Protein AF-A0A2W7WBZ9-F1 (afdb_monomer)

Organism: Escherichia coli (NCBI:txid562)

Secondary structure (DSSP, 8-state):
-HHHHHHHHHHHHHHHHHHHTHHHHHHHHHHHHHHHGGGS---HHHHHHHHHHHHH-GGGTT-TTTHHHHHHHHHHHHHH-HHHHHHHHHHHHHHTTT-HHHHHHHHHHHHHHHHHH--

Foldseek 3Di:
DVVVVVVVVVVVVLVVVCVVLVLLLLLQLLLLVLLQCPVLDHDPVLVVVLLVLLCPQPSCVSVNVPSVVSNVVLNVQSVVPVVRSNVVNVVSNVVCVVPPVSNVSSVVSNVVSNVVPVD

pLDDT: mean 84.5, std 12.48, range [45.09, 95.31]

Nearest PDB structures (foldseek):
  1ujw-assembly1_B  TM=2.379E-01  e=4.916E+00  Escherichia coli

Solvent-accessible surface area (backbone atoms only — not comparable to full-atom values): 6527 Å² total; per-residue (Å²): 117,69,70,61,53,56,52,50,53,52,49,51,55,51,52,52,55,48,61,72,45,43,52,51,48,46,15,33,53,28,36,33,54,55,54,58,36,68,88,75,53,75,53,75,69,54,53,53,51,50,52,54,51,53,67,69,32,75,93,34,61,87,40,64,87,47,50,64,60,55,50,54,52,50,50,53,35,34,75,73,37,52,76,58,21,49,54,52,29,52,48,38,42,51,71,29,70,87,38,69,68,55,43,47,56,27,48,54,45,28,50,53,45,54,55,71,66,74,109

InterPro domains:
  IPR007791 Co-chaperone DjlA, N-terminal [PF05099] (26-119)
  IPR029024 TerB-like [G3DSA:1.10.3680.10] (1-119)
  IPR029024 TerB-like [SSF158682] (15-119)

Mean predicted aligned error: 6.86 Å

Structure (mmCIF, N/CA/C/O backbone):
data_AF-A0A2W7WBZ9-F1
#
_entry.id   AF-A0A2W7WBZ9-F1
#
loop_
_atom_site.group_PDB
_atom_site.id
_atom_site.type_symbol
_atom_site.label_atom_id
_atom_site.label_alt_id
_atom_site.label_comp_id
_atom_site.label_asym_id
_atom_site.label_entity_id
_atom_site.label_seq_id
_atom_site.pdbx_PDB_ins_code
_atom_site.Cartn_x
_atom_site.Cartn_y
_atom_site.Cartn_z
_atom_site.occupancy
_atom_site.B_iso_or_equiv
_atom_site.auth_seq_id
_atom_site.auth_comp_id
_atom_site.auth_asym_id
_atom_site.auth_atom_id
_atom_site.pdbx_PDB_model_num
ATOM 1 N N . MET A 1 1 ? -25.714 30.214 15.984 1.00 56.31 1 MET A N 1
ATOM 2 C CA . MET A 1 1 ? -24.337 29.785 16.347 1.00 56.31 1 MET A CA 1
ATOM 3 C C . MET A 1 1 ? -24.167 28.280 16.609 1.00 56.31 1 MET A C 1
ATOM 5 O O . MET A 1 1 ? -23.077 27.778 16.365 1.00 56.31 1 MET A O 1
ATOM 9 N N . PHE A 1 2 ? -25.199 27.524 17.013 1.00 58.56 2 PHE A N 1
ATOM 10 C CA . PHE A 1 2 ? -25.095 26.073 17.294 1.00 58.56 2 PHE A CA 1
ATOM 11 C C . PHE A 1 2 ? -24.699 25.180 16.092 1.00 58.56 2 PHE A C 1
ATOM 13 O O . PHE A 1 2 ? -24.030 24.164 16.267 1.00 58.56 2 PHE A O 1
ATOM 20 N N . GLY A 1 3 ? -25.048 25.562 14.856 1.00 55.84 3 GLY A N 1
ATOM 21 C CA . GLY A 1 3 ? -24.712 24.783 13.651 1.00 55.84 3 GLY A CA 1
ATOM 22 C C . GLY A 1 3 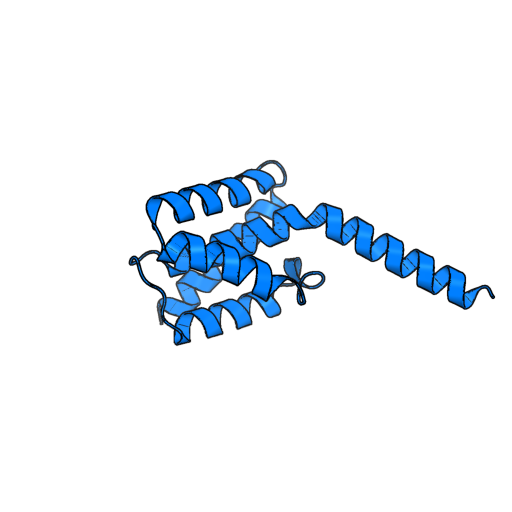? -23.228 24.812 13.256 1.00 55.84 3 GLY A C 1
ATOM 23 O O . GLY A 1 3 ? -22.717 23.836 12.709 1.00 55.84 3 GLY A O 1
ATOM 24 N N . ILE A 1 4 ? -22.513 25.898 13.575 1.00 61.81 4 ILE A N 1
ATOM 25 C CA . ILE A 1 4 ? -21.072 26.033 13.299 1.00 61.81 4 ILE A CA 1
ATOM 26 C C . ILE A 1 4 ? -20.267 25.204 14.304 1.00 61.81 4 ILE A C 1
ATOM 28 O O . ILE A 1 4 ? -19.332 24.510 13.910 1.00 61.81 4 ILE A O 1
ATOM 32 N N . PHE A 1 5 ? -20.681 25.194 15.575 1.00 55.75 5 PHE A N 1
ATOM 33 C CA . PHE A 1 5 ? -20.090 24.337 16.605 1.00 55.75 5 PHE A CA 1
ATOM 34 C C . PHE A 1 5 ? -20.269 22.848 16.287 1.00 55.75 5 PHE A C 1
ATOM 36 O O . PHE A 1 5 ? -19.298 22.103 16.350 1.00 55.75 5 PHE A O 1
ATOM 43 N N . LYS A 1 6 ? -21.459 22.426 15.831 1.00 58.94 6 LYS A N 1
ATOM 44 C CA . LYS A 1 6 ? -21.720 21.031 15.421 1.00 58.94 6 LYS A CA 1
ATOM 45 C C . LYS A 1 6 ? -20.924 20.608 14.175 1.00 58.94 6 LYS A C 1
ATOM 47 O O . LYS A 1 6 ? -20.531 19.451 14.062 1.00 58.94 6 LYS A O 1
ATOM 52 N N . LYS A 1 7 ? -20.659 21.533 13.240 1.00 59.66 7 LYS A N 1
ATOM 53 C CA . LYS A 1 7 ? -19.761 21.285 12.093 1.00 59.66 7 LYS A CA 1
ATOM 54 C C . LYS A 1 7 ? -18.294 21.194 12.521 1.00 59.66 7 LYS A C 1
ATOM 56 O O . LYS A 1 7 ? -17.592 20.319 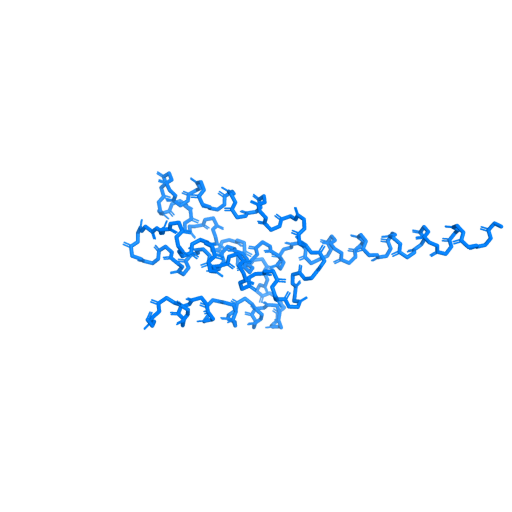12.024 1.00 59.66 7 LYS A O 1
ATOM 61 N N . LYS A 1 8 ? -17.836 22.057 13.435 1.00 60.78 8 LYS A N 1
ATOM 62 C CA . LYS A 1 8 ? -16.457 22.020 13.951 1.00 60.78 8 LYS A CA 1
ATOM 63 C C . LYS A 1 8 ? -16.177 20.750 14.761 1.00 60.78 8 LYS A C 1
ATOM 65 O O . LYS A 1 8 ? -15.153 20.124 14.526 1.00 60.78 8 LYS A O 1
ATOM 70 N N . THR A 1 9 ? -17.096 20.308 15.622 1.00 62.62 9 THR A N 1
ATOM 71 C CA . THR A 1 9 ? -16.923 19.060 16.391 1.00 62.62 9 THR A CA 1
ATOM 72 C C . THR A 1 9 ? -16.939 17.813 15.511 1.00 62.62 9 THR A C 1
ATOM 74 O O . THR A 1 9 ? -16.161 16.894 15.740 1.00 62.62 9 THR A O 1
ATOM 77 N N . ARG A 1 10 ? -17.767 17.785 14.459 1.00 61.78 10 ARG A N 1
ATOM 78 C CA . ARG A 1 10 ? -17.803 16.661 13.510 1.00 61.78 10 ARG A CA 1
ATOM 79 C C . ARG A 1 10 ? -16.534 16.578 12.647 1.00 61.78 10 ARG A C 1
ATOM 81 O O . ARG A 1 10 ? -16.099 15.476 12.341 1.00 61.78 10 ARG A O 1
ATOM 88 N N . ARG A 1 11 ? -15.928 17.720 12.294 1.00 61.50 11 ARG A N 1
ATOM 89 C CA . ARG A 1 11 ? -14.617 17.771 11.618 1.00 61.50 11 ARG A CA 1
ATOM 90 C C . ARG A 1 11 ? -13.485 17.310 12.536 1.00 61.50 11 ARG A C 1
ATOM 92 O O . ARG A 1 11 ? -12.721 16.450 12.130 1.00 61.50 11 ARG A O 1
ATOM 99 N N . ALA A 1 12 ? -13.456 17.785 13.781 1.00 61.66 12 ALA A N 1
ATOM 100 C CA . ALA A 1 12 ? -12.459 17.354 14.761 1.00 61.66 12 ALA A CA 1
ATOM 101 C C . ALA A 1 12 ? -12.530 15.840 15.040 1.00 61.66 12 ALA A C 1
ATOM 103 O O . ALA A 1 12 ? -11.509 15.169 15.049 1.00 61.66 12 ALA A O 1
ATOM 104 N N . ALA A 1 13 ? -13.731 15.269 15.190 1.00 60.75 13 ALA A N 1
ATOM 105 C CA . ALA A 1 13 ? -13.895 13.826 15.387 1.00 60.75 13 ALA A CA 1
ATOM 106 C C . ALA A 1 13 ? -13.460 12.993 14.165 1.00 60.75 13 ALA A C 1
ATOM 108 O O . ALA A 1 13 ? -12.956 11.884 14.324 1.00 60.75 13 ALA A O 1
ATOM 109 N N . ALA A 1 14 ? -13.657 13.516 12.951 1.00 62.31 14 ALA A N 1
ATOM 110 C CA . ALA A 1 14 ? -13.183 12.872 11.730 1.00 62.31 14 ALA A CA 1
ATOM 111 C C . ALA A 1 14 ? -11.653 12.922 11.629 1.00 62.31 14 ALA A C 1
ATOM 113 O O . ALA A 1 14 ? -11.050 11.914 11.290 1.00 62.31 14 ALA A O 1
ATOM 114 N N . GLU A 1 15 ? -11.027 14.049 11.976 1.00 60.41 15 GLU A N 1
ATOM 115 C CA . GLU A 1 15 ? -9.565 14.186 12.003 1.00 60.41 15 GLU A CA 1
ATOM 116 C C . GLU A 1 15 ? -8.912 13.305 13.077 1.00 60.41 15 GLU A C 1
ATOM 118 O O . GLU A 1 15 ? -7.876 12.710 12.807 1.00 60.41 15 GLU A O 1
ATOM 123 N N . ILE A 1 16 ? -9.541 13.133 14.246 1.00 61.56 16 ILE A N 1
ATOM 124 C CA . ILE A 1 16 ? -9.049 12.231 15.304 1.00 61.56 16 ILE A CA 1
ATOM 125 C C . ILE A 1 16 ? -9.069 10.770 14.833 1.00 61.56 16 ILE A C 1
ATOM 127 O O . ILE A 1 16 ? -8.048 10.096 14.903 1.00 61.56 16 ILE A O 1
ATOM 131 N N . LYS A 1 17 ? -10.186 10.296 14.266 1.00 61.31 17 LYS A N 1
ATOM 132 C CA . LYS A 1 17 ? -10.264 8.930 13.709 1.00 61.31 17 LYS A CA 1
ATOM 133 C C . LYS A 1 17 ? -9.302 8.706 12.543 1.00 61.31 17 LYS A C 1
ATOM 135 O O . LYS A 1 17 ? -8.833 7.596 12.320 1.00 61.31 17 LYS A O 1
ATOM 140 N N . LYS A 1 18 ? -9.035 9.761 11.775 1.00 63.22 18 LYS A N 1
ATOM 141 C CA . LYS A 1 18 ? -8.084 9.739 10.667 1.00 63.22 18 LYS A CA 1
ATOM 142 C C . LYS A 1 18 ? -6.638 9.692 11.161 1.00 63.22 18 LYS A C 1
ATOM 144 O O . LYS A 1 18 ? -5.802 9.063 10.536 1.00 63.22 18 LYS A O 1
ATOM 149 N N . PHE A 1 19 ? -6.348 10.316 12.296 1.00 63.56 19 PHE A N 1
ATOM 150 C CA . PHE A 1 19 ? -5.052 10.177 12.946 1.00 63.56 19 PHE A CA 1
ATOM 151 C C . PHE A 1 19 ? -4.851 8.753 13.486 1.00 63.56 19 PHE A C 1
ATOM 153 O O . PHE A 1 19 ? -3.793 8.180 13.270 1.00 63.56 19 PHE A O 1
ATOM 160 N N . GLU A 1 20 ? -5.886 8.158 14.093 1.00 66.44 20 GLU A N 1
ATOM 161 C CA . GLU A 1 20 ? -5.842 6.779 14.613 1.00 66.44 20 GLU A CA 1
ATOM 162 C C . GLU A 1 20 ? -5.635 5.724 13.519 1.00 66.44 20 GLU A C 1
ATOM 164 O O . GLU A 1 20 ? -4.954 4.737 13.754 1.00 66.44 20 GLU A O 1
ATOM 169 N N . LYS A 1 21 ? -6.195 5.923 12.318 1.00 82.06 21 LYS A N 1
ATOM 170 C CA . LYS A 1 21 ? -6.112 4.945 11.216 1.00 82.06 21 LYS A CA 1
ATOM 171 C C . LYS A 1 21 ? -5.040 5.253 10.174 1.00 82.06 21 LYS A C 1
ATOM 173 O O . LYS A 1 21 ? -5.069 4.701 9.075 1.00 82.06 21 LYS A O 1
ATOM 178 N N . ARG A 1 22 ? -4.126 6.177 10.469 1.00 86.38 22 ARG A N 1
ATOM 179 C CA . ARG A 1 22 ? -3.072 6.542 9.518 1.00 86.38 22 ARG A CA 1
ATOM 180 C C . ARG A 1 22 ? -2.107 5.381 9.286 1.00 86.38 22 ARG A C 1
ATOM 182 O O . ARG A 1 22 ? -1.697 5.177 8.147 1.00 86.38 22 ARG A O 1
ATOM 189 N N . ASP A 1 23 ? -1.828 4.608 10.328 1.00 90.31 23 ASP A N 1
ATOM 190 C CA . ASP A 1 23 ? -0.967 3.426 10.251 1.00 90.31 23 ASP A CA 1
ATOM 191 C C . ASP A 1 23 ? -1.610 2.354 9.362 1.00 90.31 23 ASP A C 1
ATOM 193 O O . ASP A 1 23 ? -0.968 1.866 8.439 1.00 90.31 23 ASP A O 1
ATOM 197 N N . LEU A 1 24 ? -2.922 2.117 9.501 1.00 90.75 24 LEU A N 1
ATOM 198 C CA . LEU A 1 24 ? -3.688 1.277 8.572 1.00 90.75 24 LEU A CA 1
ATOM 199 C C . LEU A 1 24 ? -3.581 1.766 7.122 1.00 90.75 24 LEU A C 1
ATOM 201 O O . LEU A 1 24 ? -3.365 0.969 6.211 1.00 90.75 24 LEU A O 1
ATOM 205 N N . ALA A 1 25 ? -3.720 3.073 6.885 1.00 91.88 25 ALA A N 1
ATOM 206 C CA . ALA A 1 25 ? -3.625 3.615 5.533 1.00 91.88 25 ALA A CA 1
ATOM 207 C C . ALA A 1 25 ? -2.240 3.389 4.915 1.00 91.88 25 ALA A C 1
ATOM 209 O O . ALA A 1 25 ? -2.143 3.014 3.744 1.00 91.88 25 ALA A O 1
ATOM 210 N N . GLN A 1 26 ? -1.176 3.579 5.698 1.00 93.31 26 GLN A N 1
ATOM 211 C CA . GLN A 1 26 ? 0.178 3.276 5.250 1.00 93.31 26 GLN A CA 1
ATOM 212 C C . GLN A 1 26 ? 0.359 1.779 5.013 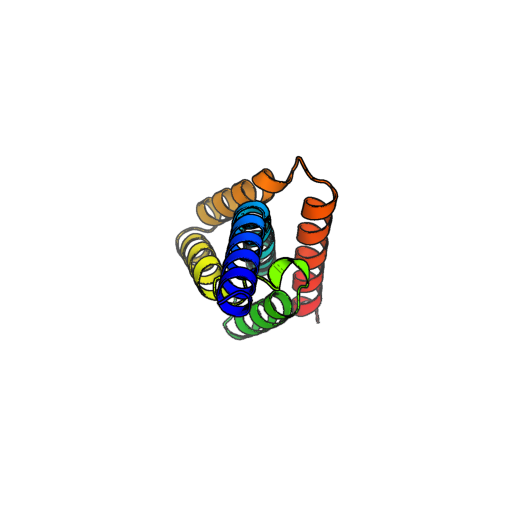1.00 93.31 26 GLN A C 1
ATOM 214 O O . GLN A 1 26 ? 0.820 1.412 3.935 1.00 93.31 26 GLN A O 1
ATOM 219 N N . ALA A 1 27 ? -0.062 0.924 5.942 1.00 95.06 27 ALA A N 1
ATOM 220 C CA . ALA A 1 27 ? 0.056 -0.525 5.831 1.00 95.06 27 ALA A CA 1
ATOM 221 C C . ALA A 1 27 ? -0.610 -1.068 4.558 1.00 95.06 27 ALA A C 1
ATOM 223 O O . ALA A 1 27 ? 0.026 -1.781 3.784 1.00 95.06 27 ALA A O 1
ATOM 224 N N . VAL A 1 28 ? -1.859 -0.670 4.293 1.00 94.69 28 VAL A N 1
ATOM 225 C CA . VAL A 1 28 ? -2.632 -1.128 3.127 1.00 94.69 28 VAL A CA 1
ATOM 226 C C . VAL A 1 28 ? -1.976 -0.697 1.814 1.00 94.69 28 VAL A C 1
ATOM 228 O O . VAL A 1 28 ? -1.797 -1.512 0.911 1.00 94.69 28 VAL A O 1
ATOM 231 N N . ILE A 1 29 ? -1.589 0.578 1.697 1.00 94.50 29 ILE A N 1
ATOM 232 C CA . ILE A 1 29 ? -0.982 1.102 0.464 1.00 94.50 29 ILE A CA 1
ATOM 233 C C . ILE A 1 29 ? 0.400 0.474 0.241 1.00 94.50 29 ILE A C 1
ATOM 235 O O . ILE A 1 29 ? 0.732 0.088 -0.879 1.00 94.50 29 ILE A O 1
ATOM 239 N N . ASN A 1 30 ? 1.198 0.327 1.300 1.00 95.31 30 ASN A N 1
ATOM 240 C CA . ASN A 1 30 ? 2.509 -0.311 1.210 1.00 95.31 30 ASN A CA 1
ATOM 241 C C . ASN A 1 30 ? 2.400 -1.792 0.834 1.00 95.31 30 ASN A C 1
ATOM 243 O O . ASN A 1 30 ? 3.207 -2.262 0.036 1.00 95.31 30 ASN A O 1
ATOM 247 N N . ALA A 1 31 ? 1.405 -2.516 1.351 1.00 94.88 31 ALA A N 1
ATOM 248 C CA . ALA A 1 31 ? 1.150 -3.901 0.966 1.00 94.88 31 ALA A CA 1
ATOM 249 C C . ALA A 1 31 ? 0.745 -4.026 -0.505 1.00 94.88 31 ALA A C 1
ATOM 251 O O . ALA A 1 31 ? 1.302 -4.866 -1.210 1.00 94.88 31 ALA A O 1
ATOM 252 N N . ALA A 1 32 ? -0.144 -3.152 -0.985 1.00 94.25 32 ALA A N 1
ATOM 253 C CA . ALA A 1 32 ? -0.563 -3.118 -2.384 1.00 94.25 32 ALA A CA 1
ATOM 254 C C . ALA A 1 32 ? 0.634 -2.969 -3.338 1.00 94.25 32 ALA A C 1
ATOM 256 O O . ALA A 1 32 ? 0.817 -3.784 -4.240 1.00 94.25 32 ALA A O 1
ATOM 257 N N . TYR A 1 33 ? 1.498 -1.975 -3.103 1.00 94.00 33 TYR A N 1
ATOM 258 C CA . TYR A 1 33 ? 2.680 -1.770 -3.945 1.00 94.00 33 TYR A CA 1
ATOM 259 C C . TYR A 1 33 ? 3.761 -2.829 -3.739 1.00 94.00 33 TYR A C 1
ATOM 261 O O . TYR A 1 33 ? 4.471 -3.157 -4.681 1.00 94.00 33 TYR A O 1
ATOM 269 N N . LEU A 1 34 ? 3.895 -3.399 -2.542 1.00 93.38 34 LEU A N 1
ATOM 270 C CA . LEU A 1 34 ? 4.848 -4.481 -2.319 1.00 93.38 34 LEU A CA 1
ATOM 271 C C . LEU A 1 34 ? 4.490 -5.738 -3.122 1.00 93.38 34 LEU A C 1
ATOM 273 O O . LEU A 1 34 ? 5.395 -6.416 -3.605 1.00 93.38 34 LEU A O 1
ATOM 277 N N . VAL A 1 35 ? 3.195 -6.044 -3.242 1.00 92.56 35 VAL A N 1
ATOM 278 C CA . VAL A 1 35 ? 2.700 -7.158 -4.062 1.00 92.56 35 VAL A CA 1
ATOM 279 C C . VAL A 1 35 ? 2.864 -6.858 -5.545 1.00 92.56 35 VAL A C 1
ATOM 281 O O . VAL A 1 35 ? 3.368 -7.712 -6.261 1.00 92.56 35 VAL A O 1
ATOM 284 N N . ALA A 1 36 ? 2.503 -5.653 -5.987 1.00 91.50 36 ALA A N 1
ATOM 285 C CA . ALA A 1 36 ? 2.640 -5.267 -7.391 1.00 91.50 36 ALA A CA 1
ATOM 286 C C . ALA A 1 36 ? 4.093 -5.336 -7.881 1.00 91.50 36 ALA A C 1
ATOM 288 O O . ALA A 1 36 ? 4.362 -5.849 -8.950 1.00 91.50 36 ALA A O 1
ATOM 289 N N . TYR A 1 37 ? 5.054 -4.916 -7.054 1.00 90.25 37 TYR A N 1
ATOM 290 C CA . TYR A 1 37 ? 6.482 -4.971 -7.389 1.00 90.25 37 TYR A CA 1
ATOM 291 C C . TYR A 1 37 ? 7.118 -6.365 -7.204 1.00 90.25 37 TYR A C 1
ATOM 293 O O . TYR A 1 37 ? 8.339 -6.472 -7.048 1.00 90.25 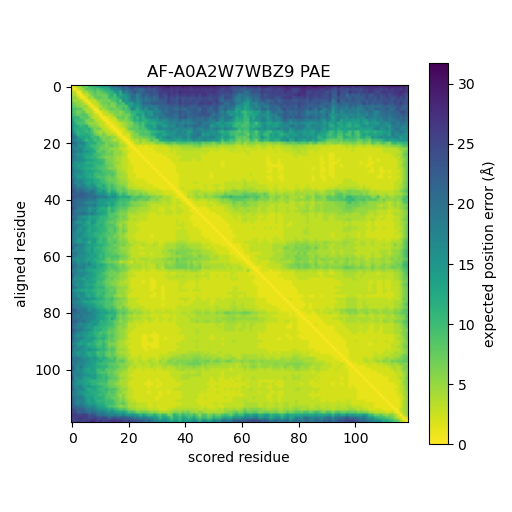37 TYR A O 1
ATOM 301 N N . ALA A 1 38 ? 6.334 -7.445 -7.140 1.00 87.44 38 ALA A N 1
ATOM 302 C CA . ALA A 1 38 ? 6.859 -8.784 -6.866 1.00 87.44 38 ALA A CA 1
ATOM 303 C C . ALA A 1 38 ? 7.849 -9.284 -7.934 1.00 87.44 38 ALA A C 1
ATOM 305 O O . ALA A 1 38 ? 8.778 -10.024 -7.594 1.00 87.44 38 ALA A O 1
ATOM 306 N N . ASP A 1 39 ? 7.680 -8.869 -9.189 1.00 84.25 39 ASP A N 1
ATOM 307 C CA . ASP A 1 39 ? 8.577 -9.182 -10.309 1.00 84.25 39 ASP A CA 1
ATOM 308 C C . ASP A 1 39 ? 9.777 -8.216 -10.427 1.00 84.25 39 ASP A C 1
ATOM 310 O O . ASP A 1 39 ? 10.745 -8.499 -11.138 1.00 84.25 39 ASP A O 1
ATOM 314 N N . GLY A 1 40 ? 9.777 -7.140 -9.636 1.00 79.44 40 GLY A N 1
ATOM 315 C CA . GLY A 1 40 ? 10.836 -6.139 -9.564 1.00 79.44 40 GLY A CA 1
ATOM 316 C C . GLY A 1 40 ? 10.546 -4.847 -10.323 1.00 79.44 40 GLY A C 1
ATOM 317 O O . GLY A 1 40 ? 11.330 -3.903 -10.185 1.00 79.44 40 GLY A O 1
ATOM 318 N N . GLU A 1 41 ? 9.438 -4.765 -11.054 1.00 83.56 41 GLU A N 1
ATOM 319 C CA . GLU A 1 41 ? 8.966 -3.537 -11.684 1.00 83.56 41 GLU A CA 1
ATOM 320 C C . GLU A 1 41 ? 7.469 -3.330 -11.436 1.00 83.56 41 GLU A C 1
ATOM 322 O O . GLU A 1 41 ? 6.825 -4.108 -10.752 1.00 83.56 41 GLU A O 1
ATOM 327 N N . CYS A 1 42 ? 6.942 -2.178 -11.839 1.00 86.88 42 CYS A N 1
ATOM 328 C CA . CYS A 1 42 ? 5.503 -1.956 -11.820 1.00 86.88 42 CYS A CA 1
ATOM 329 C C . CYS A 1 42 ? 5.153 -0.928 -12.888 1.00 86.88 42 CYS A C 1
ATOM 331 O O . CYS A 1 42 ? 5.580 0.244 -12.828 1.00 86.88 42 CYS A O 1
ATOM 333 N N . GLU A 1 43 ? 4.400 -1.378 -13.881 1.00 87.88 43 GLU A N 1
ATOM 334 C CA . GLU A 1 43 ? 4.018 -0.601 -15.043 1.00 87.88 43 GLU A CA 1
ATOM 335 C C . GLU A 1 43 ? 3.010 0.503 -14.688 1.00 87.88 43 GLU A C 1
ATOM 337 O O . GLU A 1 43 ? 2.315 0.500 -13.669 1.00 87.88 43 GLU A O 1
ATOM 342 N N . ALA A 1 44 ? 2.898 1.505 -15.562 1.00 87.69 44 ALA A N 1
ATOM 343 C CA . ALA A 1 44 ? 1.936 2.591 -15.371 1.00 87.69 44 ALA A CA 1
ATOM 344 C C . ALA A 1 44 ? 0.472 2.100 -15.389 1.00 87.69 44 ALA A C 1
ATOM 346 O O . ALA A 1 44 ? -0.384 2.676 -14.715 1.00 87.69 44 ALA A O 1
ATOM 347 N N . SER A 1 45 ? 0.195 1.044 -16.156 1.00 87.06 45 SER A N 1
ATOM 348 C CA . SER A 1 45 ? -1.090 0.335 -16.234 1.00 87.06 45 SER A CA 1
ATOM 349 C C . SER A 1 45 ? -1.478 -0.278 -14.883 1.00 87.06 45 SER A C 1
ATOM 351 O O . SER A 1 45 ? -2.595 -0.065 -14.406 1.00 87.06 45 SER A O 1
ATOM 353 N N . GLU A 1 46 ? -0.545 -0.971 -14.236 1.00 87.12 46 GLU A N 1
ATOM 354 C CA . GLU A 1 46 ? -0.713 -1.606 -12.924 1.00 87.12 46 GLU A CA 1
ATOM 355 C C . GLU A 1 46 ? -0.900 -0.561 -11.828 1.00 87.12 46 GLU A C 1
ATOM 357 O O . GLU A 1 46 ? -1.852 -0.630 -11.050 1.00 87.12 46 GLU A O 1
ATOM 362 N N . LYS A 1 47 ? -0.074 0.493 -11.832 1.00 89.62 47 LYS A N 1
ATOM 363 C CA . LYS A 1 47 ? -0.206 1.631 -10.905 1.00 89.62 47 LYS A CA 1
ATOM 364 C C . LYS A 1 47 ? -1.604 2.246 -10.956 1.00 89.62 47 LYS A C 1
ATOM 366 O O . LYS A 1 47 ? -2.180 2.541 -9.909 1.00 89.62 47 LYS A O 1
ATOM 371 N N . ALA A 1 48 ? -2.173 2.398 -12.153 1.00 89.38 48 ALA A N 1
ATOM 372 C CA . ALA A 1 48 ? -3.527 2.919 -12.321 1.00 89.38 48 ALA A CA 1
ATOM 373 C C . ALA A 1 48 ? -4.601 1.971 -11.752 1.00 89.38 48 ALA A C 1
ATOM 375 O O . ALA A 1 48 ? -5.529 2.438 -11.082 1.00 89.38 48 ALA A O 1
ATOM 376 N N . LYS A 1 49 ? -4.468 0.653 -11.968 1.00 89.56 49 LYS A N 1
ATOM 377 C CA . LYS A 1 49 ? -5.365 -0.357 -11.377 1.00 89.56 49 LYS A CA 1
ATOM 378 C C . LYS A 1 49 ? -5.281 -0.349 -9.845 1.00 89.56 49 LYS A C 1
ATOM 380 O O . LYS A 1 49 ? -6.315 -0.300 -9.181 1.00 89.56 49 LYS A O 1
ATOM 385 N N . ILE A 1 50 ? -4.069 -0.317 -9.286 1.00 91.38 50 ILE A N 1
ATOM 386 C CA . ILE A 1 50 ? -3.830 -0.260 -7.835 1.00 91.38 50 ILE A CA 1
ATOM 387 C C . ILE A 1 50 ? -4.498 0.975 -7.233 1.00 91.38 50 ILE A C 1
ATOM 389 O O . ILE A 1 50 ? -5.246 0.863 -6.263 1.00 91.38 50 ILE A O 1
ATOM 393 N N . GLU A 1 51 ? -4.309 2.154 -7.831 1.00 90.19 51 GLU A N 1
ATOM 394 C CA . GLU A 1 51 ? -4.979 3.372 -7.367 1.00 90.19 51 GLU A CA 1
ATOM 395 C C . GLU A 1 51 ? -6.509 3.245 -7.383 1.00 90.19 51 GLU A C 1
ATOM 397 O O . GLU A 1 51 ? -7.180 3.744 -6.474 1.00 90.19 51 GLU A O 1
ATOM 402 N N . GLN A 1 52 ? -7.078 2.583 -8.393 1.00 89.31 52 GLN A N 1
ATOM 403 C CA . GLN A 1 52 ? -8.518 2.349 -8.470 1.00 89.31 52 GLN A CA 1
ATOM 404 C C . GLN A 1 52 ? -9.004 1.430 -7.341 1.00 89.31 52 GLN A C 1
ATOM 406 O O . GLN A 1 52 ? -10.021 1.735 -6.713 1.00 89.31 52 GLN A O 1
ATOM 411 N N . VAL A 1 53 ? -8.276 0.350 -7.046 1.00 90.00 53 VAL A N 1
ATOM 412 C CA . VAL A 1 53 ? -8.584 -0.552 -5.923 1.00 90.00 53 VAL A CA 1
ATOM 413 C C . VAL A 1 53 ? -8.501 0.205 -4.594 1.00 90.00 53 VAL A C 1
ATOM 415 O O . VAL A 1 53 ? -9.463 0.207 -3.824 1.00 90.00 53 VAL A O 1
ATOM 418 N N . LEU A 1 54 ? -7.415 0.948 -4.359 1.00 90.81 54 LEU A N 1
ATOM 419 C CA . LEU A 1 54 ? -7.201 1.709 -3.122 1.00 90.81 54 LEU A CA 1
ATOM 420 C C . LEU A 1 54 ? -8.279 2.780 -2.887 1.00 90.81 54 LEU A C 1
ATOM 422 O O . LEU A 1 54 ? -8.719 2.979 -1.755 1.00 90.81 54 LEU A O 1
ATOM 426 N N . ARG A 1 55 ? -8.747 3.462 -3.942 1.00 89.19 55 ARG A N 1
ATOM 427 C CA . ARG A 1 55 ? -9.825 4.467 -3.837 1.00 89.19 55 ARG A CA 1
ATOM 428 C C . ARG A 1 55 ? -11.179 3.859 -3.482 1.00 89.19 55 ARG A C 1
ATOM 430 O O . ARG A 1 55 ? -11.998 4.546 -2.872 1.00 89.19 55 ARG A O 1
ATOM 437 N N . ASN A 1 56 ? -11.414 2.608 -3.869 1.00 88.44 56 ASN A N 1
ATOM 438 C CA . ASN A 1 56 ? -12.658 1.897 -3.587 1.00 88.44 56 ASN A CA 1
ATOM 439 C C . ASN A 1 56 ? -12.632 1.164 -2.241 1.00 88.44 56 ASN A C 1
ATOM 441 O O . ASN A 1 56 ? -13.681 0.705 -1.789 1.00 88.44 56 ASN A O 1
ATOM 445 N N . GLN A 1 57 ? -11.476 1.093 -1.574 1.00 85.81 57 GLN A N 1
ATOM 446 C CA . GLN A 1 57 ? -11.348 0.371 -0.318 1.00 85.81 57 GLN A CA 1
ATOM 447 C C . GLN A 1 57 ? -12.025 1.122 0.846 1.00 85.81 57 GLN A C 1
ATOM 449 O O . GLN A 1 57 ? -11.635 2.254 1.163 1.00 85.81 57 GLN A O 1
ATOM 454 N N . PRO A 1 58 ? -12.996 0.512 1.559 1.00 86.44 58 PRO A N 1
ATOM 455 C CA . PRO A 1 58 ? -13.710 1.175 2.653 1.00 86.44 58 PRO A CA 1
ATOM 456 C C . PRO A 1 58 ? -12.794 1.646 3.790 1.00 86.44 58 PRO A C 1
ATOM 458 O O . PRO A 1 58 ? -12.997 2.741 4.331 1.00 86.44 58 PRO A O 1
ATOM 461 N N . ALA A 1 59 ? -11.753 0.865 4.103 1.00 84.06 59 ALA A N 1
ATOM 462 C CA . ALA A 1 59 ? -10.737 1.191 5.105 1.00 84.06 59 ALA A CA 1
ATOM 463 C C . ALA A 1 59 ? -9.991 2.507 4.800 1.00 84.06 59 ALA A C 1
ATOM 465 O O . ALA A 1 59 ? -9.602 3.229 5.719 1.00 84.06 59 ALA A O 1
ATOM 466 N N . LEU A 1 60 ? -9.870 2.875 3.518 1.00 85.56 60 LEU A N 1
ATOM 467 C CA . LEU A 1 60 ? -9.175 4.079 3.051 1.00 85.56 60 LEU A CA 1
ATOM 468 C C . LEU A 1 60 ? -10.109 5.251 2.731 1.00 85.56 60 LEU A C 1
ATOM 470 O O . LEU A 1 60 ? -9.642 6.317 2.324 1.00 85.56 60 LEU A O 1
ATOM 474 N N . SER A 1 61 ? -11.418 5.112 2.955 1.00 85.31 61 SER A N 1
ATOM 475 C CA . SER A 1 61 ? -12.421 6.133 2.604 1.00 85.31 61 SER A CA 1
ATOM 476 C C . SER A 1 61 ? -12.114 7.533 3.162 1.00 85.31 61 SER A C 1
ATOM 478 O O . SER A 1 61 ? -12.379 8.543 2.506 1.00 85.31 61 SER A O 1
ATOM 480 N N . ALA A 1 62 ? -11.498 7.618 4.346 1.00 85.12 62 ALA A N 1
ATOM 481 C CA . ALA A 1 62 ? -11.069 8.885 4.937 1.00 85.12 62 ALA A CA 1
ATOM 482 C C . ALA A 1 62 ? -9.797 9.466 4.286 1.00 85.12 62 ALA A C 1
ATOM 484 O O . ALA A 1 62 ? -9.612 10.685 4.297 1.00 85.12 62 ALA A O 1
ATOM 485 N N . PHE A 1 63 ? -8.931 8.628 3.714 1.00 84.69 63 PHE A N 1
ATOM 486 C CA . PHE A 1 63 ? -7.571 8.952 3.259 1.00 84.69 63 PHE A CA 1
ATOM 487 C C . PHE A 1 63 ? -7.454 9.215 1.758 1.00 84.69 63 PHE A C 1
ATOM 489 O O . PHE A 1 63 ? -6.349 9.369 1.255 1.00 84.69 63 PHE A O 1
ATOM 496 N N . THR A 1 64 ? -8.565 9.340 1.034 1.00 81.25 64 THR A N 1
ATOM 497 C CA . THR A 1 64 ? -8.585 9.545 -0.430 1.00 81.25 64 THR A CA 1
ATOM 498 C C . THR A 1 64 ? -7.671 10.666 -0.946 1.00 81.25 64 THR A C 1
ATOM 500 O O . THR A 1 64 ? -7.113 10.543 -2.032 1.00 81.25 64 THR A O 1
ATOM 503 N N . SER A 1 65 ? -7.467 11.740 -0.176 1.00 85.12 65 SER A N 1
ATOM 504 C CA . SER A 1 65 ? -6.540 12.834 -0.511 1.00 85.12 65 SER A CA 1
ATOM 505 C C . SER A 1 65 ? -5.057 12.516 -0.271 1.00 85.12 65 SER A C 1
ATOM 507 O O . SER A 1 65 ? -4.193 13.206 -0.801 1.00 85.12 65 SER A O 1
ATOM 509 N N . GLU A 1 66 ? -4.762 11.524 0.566 1.00 88.19 66 GLU A N 1
ATOM 510 C CA . GLU A 1 66 ? -3.414 11.127 0.999 1.00 88.19 66 GLU A CA 1
ATOM 511 C C . GLU A 1 66 ? -2.887 9.909 0.235 1.00 88.19 66 GLU A C 1
ATOM 513 O O . GLU A 1 66 ? -1.671 9.742 0.162 1.00 88.19 66 GLU A O 1
ATOM 518 N N . ILE A 1 67 ? -3.773 9.116 -0.390 1.00 89.62 67 ILE A N 1
ATOM 519 C CA . ILE A 1 67 ? -3.413 7.913 -1.161 1.00 89.62 67 ILE A CA 1
ATOM 520 C C . ILE A 1 67 ? -2.256 8.204 -2.118 1.00 89.62 67 ILE A C 1
ATOM 522 O O . ILE A 1 67 ? -1.233 7.529 -2.056 1.00 89.62 67 ILE A O 1
ATOM 526 N N . ASN A 1 68 ? -2.365 9.246 -2.945 1.00 91.00 68 ASN A N 1
ATOM 527 C CA . ASN A 1 68 ? -1.344 9.564 -3.946 1.00 91.00 68 ASN A CA 1
ATOM 528 C C . ASN A 1 68 ? 0.014 9.926 -3.318 1.00 91.00 68 ASN A C 1
ATOM 530 O O . ASN A 1 68 ? 1.057 9.597 -3.875 1.00 91.00 68 ASN A O 1
ATOM 534 N N . ALA A 1 69 ? 0.017 10.591 -2.159 1.00 92.44 69 ALA A N 1
ATOM 535 C CA . ALA A 1 69 ? 1.252 10.986 -1.482 1.00 92.44 69 ALA A CA 1
ATOM 536 C C . ALA A 1 69 ? 1.966 9.777 -0.853 1.00 92.44 69 ALA A C 1
ATOM 538 O O . ALA A 1 69 ? 3.185 9.638 -0.980 1.00 92.44 69 ALA A O 1
ATOM 539 N N . ILE A 1 70 ? 1.203 8.883 -0.216 1.00 93.06 70 ILE A N 1
ATOM 540 C CA . ILE A 1 70 ? 1.732 7.637 0.357 1.00 93.06 70 ILE A CA 1
ATOM 541 C C . ILE A 1 70 ? 2.237 6.726 -0.771 1.00 93.06 70 ILE A C 1
ATOM 543 O O . ILE A 1 70 ? 3.362 6.237 -0.706 1.00 93.06 70 ILE A O 1
ATOM 547 N N . SER A 1 71 ? 1.461 6.599 -1.851 1.00 93.12 71 SER A N 1
ATOM 548 C CA . SER A 1 71 ? 1.812 5.812 -3.043 1.00 93.12 71 SER A CA 1
ATOM 549 C C . SER A 1 71 ? 3.124 6.285 -3.667 1.00 93.12 71 SER A C 1
ATOM 551 O O . SER A 1 71 ? 4.037 5.492 -3.871 1.00 93.12 71 SER A O 1
ATOM 553 N N . ALA A 1 72 ? 3.277 7.595 -3.891 1.00 93.50 72 ALA A N 1
ATOM 554 C CA . ALA A 1 72 ? 4.511 8.161 -4.436 1.00 93.50 72 ALA A CA 1
ATOM 555 C C . ALA A 1 72 ? 5.738 7.882 -3.549 1.00 93.50 72 ALA A C 1
ATOM 557 O O . ALA A 1 72 ? 6.841 7.693 -4.061 1.00 93.50 72 ALA A O 1
ATOM 558 N N . THR A 1 73 ? 5.549 7.829 -2.227 1.00 93.44 73 THR A N 1
ATOM 559 C CA . THR A 1 73 ? 6.630 7.538 -1.278 1.00 93.44 73 THR A CA 1
ATOM 560 C C . THR A 1 73 ? 7.120 6.100 -1.426 1.00 93.44 73 THR A C 1
ATOM 562 O O . THR A 1 73 ? 8.323 5.890 -1.588 1.00 93.44 73 THR A O 1
ATOM 565 N N . ILE A 1 74 ? 6.214 5.116 -1.414 1.00 94.31 74 ILE A N 1
ATOM 566 C CA . ILE A 1 74 ? 6.608 3.707 -1.531 1.00 94.31 74 ILE A CA 1
ATOM 567 C C . ILE A 1 74 ? 7.123 3.369 -2.935 1.00 94.31 74 ILE A C 1
ATOM 569 O O . ILE A 1 74 ? 8.155 2.712 -3.050 1.00 94.31 74 ILE A O 1
ATOM 573 N N . ILE A 1 75 ? 6.500 3.903 -3.992 1.00 93.19 75 ILE A N 1
ATOM 574 C CA . ILE A 1 75 ? 6.987 3.770 -5.376 1.00 93.19 75 ILE A CA 1
ATOM 575 C C . ILE A 1 75 ? 8.431 4.268 -5.471 1.00 93.19 75 ILE A C 1
ATOM 577 O O . ILE A 1 75 ? 9.304 3.536 -5.922 1.00 93.19 75 ILE A O 1
ATOM 581 N N . GLY A 1 76 ? 8.721 5.470 -4.961 1.00 92.62 76 GLY A N 1
ATOM 582 C CA . GLY A 1 76 ? 10.078 6.020 -4.996 1.00 92.62 76 GLY A CA 1
ATOM 583 C C . GLY A 1 76 ? 11.098 5.170 -4.231 1.00 92.62 76 GLY A C 1
ATOM 584 O O . GLY A 1 76 ? 12.246 5.039 -4.663 1.00 92.62 76 GLY A O 1
ATOM 585 N N . GLN A 1 77 ? 10.698 4.560 -3.111 1.00 92.69 77 GLN A N 1
ATOM 586 C CA . GLN A 1 77 ? 11.564 3.658 -2.348 1.00 92.69 77 GLN A CA 1
ATOM 587 C C . GLN A 1 77 ? 11.819 2.332 -3.079 1.00 92.69 77 GLN A C 1
ATOM 589 O O . GLN A 1 77 ? 12.959 1.857 -3.081 1.00 92.69 77 GLN A O 1
ATOM 594 N N . LEU A 1 78 ? 10.787 1.748 -3.696 1.00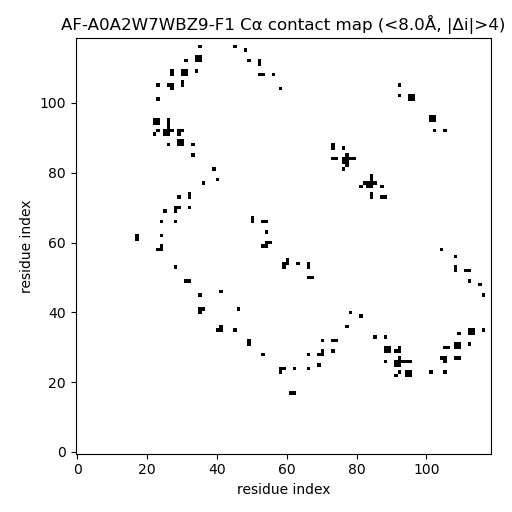 91.88 78 LEU A N 1
ATOM 595 C CA . LEU A 1 78 ? 10.879 0.503 -4.463 1.00 91.88 78 LEU A CA 1
ATOM 596 C C . LEU A 1 78 ? 11.699 0.695 -5.746 1.00 91.88 78 LEU A C 1
ATOM 598 O O . LEU A 1 78 ? 12.630 -0.079 -5.970 1.00 91.88 78 LEU A O 1
ATOM 602 N N . ASP A 1 79 ? 11.443 1.772 -6.496 1.00 90.50 79 ASP A N 1
ATOM 603 C CA . ASP A 1 79 ? 12.160 2.126 -7.731 1.00 90.50 79 ASP A CA 1
ATOM 604 C C . ASP A 1 79 ? 13.649 2.414 -7.470 1.00 90.50 79 ASP A C 1
ATOM 606 O O . ASP A 1 79 ? 14.515 2.054 -8.265 1.00 90.50 79 ASP A O 1
ATOM 610 N N . THR A 1 80 ? 13.979 3.052 -6.339 1.00 91.00 80 THR A N 1
ATOM 611 C CA . THR A 1 80 ? 15.380 3.358 -5.996 1.00 91.00 80 THR A CA 1
ATOM 612 C C . THR A 1 80 ? 16.147 2.101 -5.593 1.00 91.00 80 THR A C 1
ATOM 614 O O . THR A 1 80 ? 17.295 1.899 -5.996 1.00 91.00 80 THR A O 1
ATOM 617 N N . ASN A 1 81 ? 15.557 1.277 -4.722 1.00 91.44 81 ASN A N 1
ATOM 618 C CA . ASN A 1 81 ? 16.150 0.019 -4.293 1.00 91.44 81 ASN A CA 1
ATOM 619 C C . ASN A 1 81 ? 15.082 -0.899 -3.700 1.00 91.44 81 ASN A C 1
ATOM 621 O O . ASN A 1 81 ? 14.690 -0.743 -2.539 1.00 91.44 81 ASN A O 1
ATOM 625 N N . PHE A 1 82 ? 14.721 -1.938 -4.450 1.00 90.12 82 PHE A N 1
ATOM 626 C CA . PHE A 1 82 ? 13.700 -2.900 -4.047 1.00 90.12 82 PHE A CA 1
ATOM 627 C C . PHE A 1 82 ? 13.911 -3.481 -2.640 1.00 90.12 82 PHE A C 1
ATOM 629 O O . PHE A 1 82 ? 12.966 -3.594 -1.866 1.00 90.12 82 PHE A O 1
ATOM 636 N N . LYS A 1 83 ? 15.148 -3.811 -2.236 1.00 90.50 83 LYS A N 1
ATOM 637 C CA . LYS A 1 83 ? 15.405 -4.390 -0.900 1.00 90.50 83 LYS A CA 1
ATOM 638 C C . LYS A 1 83 ? 15.128 -3.396 0.227 1.00 90.50 83 LYS A C 1
ATOM 640 O O . LYS A 1 83 ? 14.702 -3.806 1.308 1.00 90.50 83 LYS A O 1
ATOM 645 N N . ILE A 1 84 ? 15.403 -2.114 -0.009 1.00 89.69 84 ILE A N 1
ATOM 646 C CA . ILE A 1 84 ? 15.146 -1.040 0.955 1.00 89.69 84 ILE A CA 1
ATOM 647 C C . ILE A 1 84 ? 13.650 -0.733 0.990 1.00 89.69 84 ILE A C 1
ATOM 649 O O . ILE A 1 84 ? 13.076 -0.754 2.078 1.00 89.69 84 ILE A O 1
ATOM 653 N N . GLY A 1 85 ? 13.016 -0.539 -0.171 1.00 92.25 85 GLY A N 1
ATOM 654 C CA . GLY A 1 85 ? 11.575 -0.293 -0.272 1.00 92.25 85 GLY A CA 1
ATOM 655 C C . GLY A 1 85 ? 10.746 -1.432 0.315 1.00 92.25 85 GLY A C 1
ATOM 656 O O . GLY A 1 85 ? 9.883 -1.192 1.151 1.00 92.25 85 GLY A O 1
ATOM 657 N N . ARG A 1 86 ? 11.105 -2.689 0.028 1.00 93.31 86 ARG A N 1
ATOM 658 C CA . ARG A 1 86 ? 10.476 -3.863 0.648 1.00 93.31 86 ARG A CA 1
ATOM 659 C C . ARG A 1 86 ? 10.566 -3.836 2.168 1.00 93.31 86 ARG A C 1
ATOM 661 O O . ARG A 1 86 ? 9.599 -4.158 2.847 1.00 93.31 86 ARG A O 1
ATOM 668 N N . ARG A 1 87 ? 11.725 -3.482 2.728 1.00 94.06 87 ARG A N 1
ATOM 669 C CA . ARG A 1 87 ? 11.882 -3.405 4.187 1.00 94.06 87 ARG A CA 1
ATOM 670 C C . ARG A 1 87 ? 11.061 -2.263 4.787 1.00 94.06 87 ARG A C 1
ATOM 672 O O . ARG A 1 87 ? 10.568 -2.430 5.895 1.00 94.06 87 ARG A O 1
ATOM 679 N N . ALA A 1 88 ? 10.950 -1.133 4.095 1.00 93.00 88 ALA A N 1
ATOM 680 C CA . ALA A 1 88 ? 10.108 -0.023 4.525 1.00 93.00 88 ALA A CA 1
ATOM 681 C C . ALA A 1 88 ? 8.627 -0.429 4.514 1.00 93.00 88 ALA A C 1
ATOM 683 O O . ALA A 1 88 ? 7.992 -0.359 5.559 1.00 93.00 88 ALA A O 1
ATOM 684 N N . ALA A 1 89 ? 8.136 -0.998 3.409 1.00 94.31 89 ALA A N 1
ATOM 685 C CA . ALA A 1 89 ? 6.767 -1.501 3.312 1.00 94.31 89 ALA A CA 1
ATOM 686 C C . ALA A 1 89 ? 6.428 -2.518 4.408 1.00 94.31 89 ALA A C 1
ATOM 688 O O . ALA A 1 89 ? 5.394 -2.410 5.058 1.00 94.31 89 ALA A O 1
ATOM 689 N N . LEU A 1 90 ? 7.322 -3.480 4.666 1.00 94.56 90 LEU A N 1
ATOM 690 C CA . LEU A 1 90 ? 7.111 -4.479 5.717 1.00 94.56 90 LEU A CA 1
ATOM 691 C C . LEU A 1 90 ? 7.042 -3.878 7.127 1.00 94.56 90 LEU A C 1
ATOM 693 O O . LEU A 1 90 ? 6.390 -4.469 7.978 1.00 94.56 90 LEU A O 1
ATOM 697 N N . ARG A 1 91 ? 7.694 -2.737 7.385 1.00 94.62 91 ARG A N 1
ATOM 698 C CA . ARG A 1 91 ? 7.590 -2.041 8.679 1.00 94.62 91 ARG A CA 1
ATOM 699 C C . ARG A 1 91 ? 6.235 -1.369 8.842 1.00 94.62 91 ARG A C 1
ATOM 701 O O . ARG A 1 91 ? 5.618 -1.557 9.876 1.00 94.62 91 ARG A O 1
ATOM 708 N N . GLU A 1 92 ? 5.751 -0.691 7.805 1.00 94.69 92 GLU A N 1
ATOM 709 C CA . GLU A 1 92 ? 4.411 -0.088 7.832 1.00 94.69 92 GLU A CA 1
ATOM 710 C C . GLU A 1 92 ? 3.327 -1.171 8.000 1.00 94.69 92 GLU A C 1
ATOM 712 O O . GLU A 1 92 ? 2.364 -0.988 8.733 1.00 94.69 92 GLU A O 1
ATOM 717 N N . ILE A 1 93 ? 3.502 -2.345 7.377 1.00 93.94 93 ILE A N 1
ATOM 718 C CA . ILE A 1 93 ? 2.615 -3.506 7.587 1.00 93.94 93 ILE A CA 1
ATOM 719 C C . ILE A 1 93 ? 2.733 -4.054 9.019 1.00 93.94 93 ILE A C 1
ATOM 721 O O . ILE A 1 93 ? 1.752 -4.527 9.589 1.00 93.94 93 ILE A O 1
ATOM 725 N N . GLU A 1 94 ? 3.922 -4.009 9.620 1.00 94.06 94 GLU A N 1
ATOM 726 C CA . GLU A 1 94 ? 4.127 -4.458 10.998 1.00 94.06 94 GLU A CA 1
ATOM 727 C C . GLU A 1 94 ? 3.374 -3.582 12.012 1.00 94.06 94 GLU A C 1
ATOM 729 O O . GLU A 1 94 ? 2.961 -4.093 13.055 1.00 94.06 94 GLU A O 1
ATOM 734 N N . ASP A 1 95 ? 3.139 -2.304 11.710 1.00 92.81 95 ASP A N 1
ATOM 735 C CA . ASP A 1 95 ? 2.474 -1.374 12.630 1.00 92.81 95 ASP A CA 1
ATOM 736 C C . ASP A 1 95 ? 1.020 -1.775 12.940 1.00 92.81 95 ASP A C 1
ATOM 738 O O . ASP A 1 95 ? 0.534 -1.527 14.045 1.00 92.81 95 ASP A O 1
ATOM 742 N N . VAL A 1 96 ? 0.356 -2.514 12.041 1.00 91.94 96 VAL A N 1
ATOM 743 C CA . VAL A 1 96 ? -1.007 -3.037 12.266 1.00 91.94 96 VAL A CA 1
ATOM 744 C C . VAL A 1 96 ? -1.048 -4.428 12.912 1.00 91.94 96 VAL A C 1
ATOM 746 O O . VAL A 1 96 ? -2.128 -4.963 13.155 1.00 91.94 96 VAL A O 1
ATOM 749 N N . LYS A 1 97 ? 0.097 -5.039 13.261 1.00 89.56 97 LYS A N 1
ATOM 750 C CA . LYS A 1 97 ? 0.156 -6.432 13.774 1.00 89.56 97 LYS A CA 1
ATOM 751 C C . LYS A 1 97 ? -0.671 -6.696 15.036 1.00 89.56 97 LYS A C 1
ATOM 753 O O . LYS A 1 97 ? -0.914 -7.849 15.388 1.00 89.56 97 LYS A O 1
ATOM 758 N N . HIS A 1 98 ? -1.012 -5.642 15.771 1.00 91.00 98 HIS A N 1
ATOM 759 C CA . HIS A 1 98 ? -1.740 -5.723 17.033 1.00 91.00 98 HIS A CA 1
ATOM 760 C C . HIS A 1 98 ? -3.263 -5.685 16.861 1.00 91.00 98 HIS A C 1
ATOM 762 O O . HIS A 1 98 ? -3.971 -6.004 17.816 1.00 91.00 98 HIS A O 1
ATOM 768 N N . ASP A 1 99 ? -3.761 -5.346 15.669 1.00 9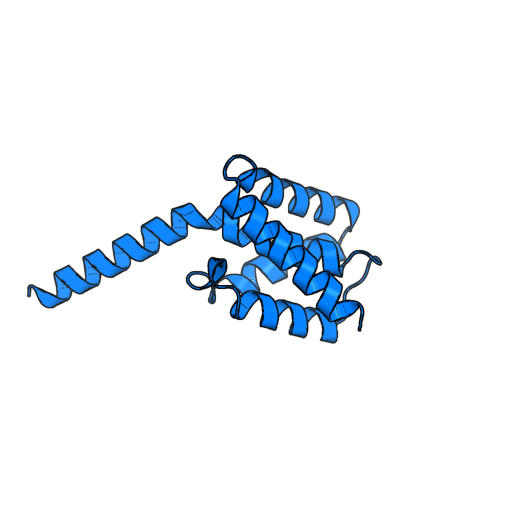1.12 99 ASP A N 1
ATOM 769 C CA . ASP A 1 99 ? -5.182 -5.364 15.339 1.00 91.12 99 ASP A CA 1
ATOM 770 C C . ASP A 1 99 ? -5.436 -6.366 14.207 1.00 91.12 99 ASP A C 1
ATOM 772 O O . ASP A 1 99 ? -5.073 -6.160 13.051 1.00 91.12 99 ASP A O 1
ATOM 776 N N . THR A 1 100 ? -6.080 -7.482 14.551 1.00 92.06 100 THR A N 1
ATOM 777 C CA . THR A 1 100 ? -6.378 -8.555 13.596 1.00 92.06 100 THR A CA 1
ATOM 778 C C . THR A 1 100 ? -7.243 -8.079 12.434 1.00 92.06 100 THR A C 1
ATOM 780 O O . THR A 1 100 ? -7.027 -8.533 11.319 1.00 92.06 100 THR A O 1
ATOM 783 N N . ARG A 1 101 ? -8.178 -7.148 12.656 1.00 89.75 101 ARG A N 1
ATOM 784 C CA . ARG A 1 101 ? -9.060 -6.657 11.585 1.00 89.75 101 ARG A CA 1
ATOM 785 C C . ARG A 1 101 ? -8.305 -5.771 10.609 1.00 89.75 101 ARG A C 1
ATOM 787 O O . ARG A 1 101 ? -8.538 -5.837 9.412 1.00 89.75 101 ARG A O 1
ATOM 794 N N . GLU A 1 102 ? -7.388 -4.957 11.120 1.00 90.62 102 GLU A N 1
ATOM 795 C CA . GLU A 1 102 ? -6.535 -4.124 10.272 1.00 90.62 102 GLU A CA 1
ATOM 796 C C . GLU A 1 102 ? -5.532 -4.976 9.486 1.00 90.62 102 GLU A C 1
ATOM 798 O O . GLU A 1 102 ? -5.285 -4.711 8.312 1.00 90.62 102 GLU A O 1
ATOM 803 N N . ALA A 1 103 ? -5.013 -6.049 10.088 1.00 91.88 103 ALA A N 1
ATOM 804 C CA . ALA A 1 103 ? -4.198 -7.029 9.375 1.00 91.88 103 ALA A CA 1
ATOM 805 C C . ALA A 1 103 ? -4.991 -7.782 8.286 1.00 91.88 103 ALA A C 1
ATOM 807 O O . ALA A 1 103 ? -4.452 -8.026 7.206 1.00 91.88 103 ALA A O 1
ATOM 808 N N . GLU A 1 104 ? -6.259 -8.123 8.544 1.00 92.94 104 GLU A N 1
ATOM 809 C CA . GLU A 1 104 ? -7.181 -8.691 7.547 1.00 92.94 104 GLU A CA 1
ATOM 810 C C . GLU A 1 104 ? -7.418 -7.706 6.391 1.00 92.94 104 GLU A C 1
ATOM 812 O O . GLU A 1 104 ? -7.232 -8.082 5.238 1.00 92.94 104 GLU A O 1
ATOM 817 N N . ASP A 1 105 ? -7.699 -6.427 6.679 1.00 91.25 105 ASP A N 1
ATOM 818 C CA . ASP A 1 105 ? -7.873 -5.384 5.653 1.00 91.25 105 ASP A CA 1
ATOM 819 C C . ASP A 1 105 ? -6.630 -5.239 4.750 1.00 91.25 105 ASP A C 1
ATOM 821 O O . ASP A 1 105 ? -6.745 -5.021 3.540 1.00 91.25 105 ASP A O 1
ATOM 825 N N . VAL A 1 106 ? -5.429 -5.343 5.332 1.00 93.44 106 VAL A N 1
ATOM 826 C CA . VAL A 1 106 ? -4.161 -5.322 4.586 1.00 93.44 106 VAL A CA 1
ATOM 827 C C . VAL A 1 106 ? -4.029 -6.548 3.685 1.00 93.44 106 VAL A C 1
ATOM 829 O O . VAL A 1 106 ? -3.629 -6.413 2.526 1.00 93.44 106 VAL A O 1
ATOM 832 N N . LEU A 1 107 ? -4.365 -7.733 4.199 1.00 93.12 107 LEU A N 1
ATOM 833 C CA . LEU A 1 107 ? -4.303 -8.978 3.438 1.00 93.12 107 LEU A CA 1
ATOM 834 C C . LEU A 1 107 ? -5.300 -8.977 2.274 1.00 93.12 107 LEU A C 1
ATOM 836 O O . LEU A 1 107 ? -4.918 -9.329 1.161 1.00 93.12 107 LEU A O 1
ATOM 840 N N . ASP A 1 108 ? -6.535 -8.541 2.506 1.00 92.25 108 ASP A N 1
ATOM 841 C CA . ASP A 1 108 ? -7.587 -8.496 1.487 1.00 92.25 108 ASP A CA 1
ATOM 842 C C . ASP A 1 108 ? -7.185 -7.608 0.306 1.00 92.25 108 ASP A C 1
ATOM 844 O O . ASP A 1 108 ? -7.345 -7.988 -0.854 1.00 92.25 108 ASP A O 1
ATOM 848 N N . VAL A 1 109 ? -6.592 -6.441 0.583 1.00 91.75 109 VAL A N 1
ATOM 849 C CA . VAL A 1 109 ? -6.088 -5.559 -0.479 1.00 91.75 109 VAL A CA 1
ATOM 850 C C . VAL A 1 109 ? -4.895 -6.181 -1.195 1.00 91.75 109 VAL A C 1
ATOM 852 O O . VAL A 1 109 ? -4.830 -6.119 -2.420 1.00 91.75 109 VAL A O 1
ATOM 855 N N . ALA A 1 110 ? -3.965 -6.799 -0.465 1.00 92.62 110 ALA A N 1
ATOM 856 C CA . ALA A 1 110 ? -2.819 -7.477 -1.066 1.00 92.62 110 ALA A CA 1
ATOM 857 C C . ALA A 1 110 ? -3.258 -8.585 -2.042 1.00 92.62 110 ALA A C 1
ATOM 859 O O . ALA A 1 110 ? -2.724 -8.676 -3.148 1.00 92.62 110 ALA A O 1
ATOM 860 N N . VAL A 1 111 ? -4.262 -9.383 -1.665 1.00 92.00 111 VAL A N 1
ATOM 861 C CA . VAL A 1 111 ? -4.852 -10.416 -2.529 1.00 92.00 111 VAL A CA 1
ATOM 862 C C . VAL A 1 111 ? -5.559 -9.788 -3.728 1.00 92.00 111 VAL A C 1
ATOM 8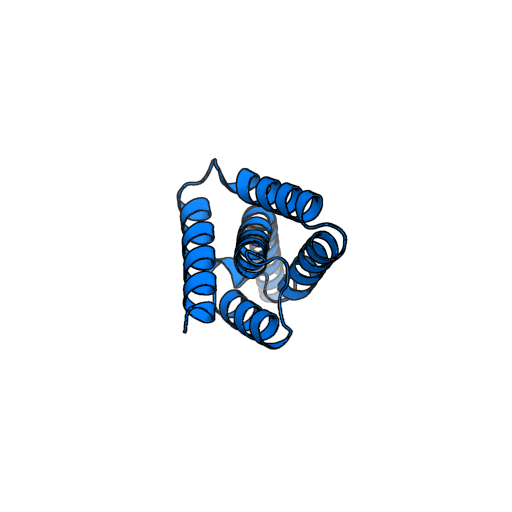64 O O . VAL A 1 111 ? -5.305 -10.204 -4.854 1.00 92.00 111 VAL A O 1
ATOM 867 N N . ALA A 1 112 ? -6.366 -8.744 -3.521 1.00 90.12 112 ALA A N 1
ATOM 868 C CA . ALA A 1 112 ? -7.071 -8.070 -4.611 1.00 90.12 112 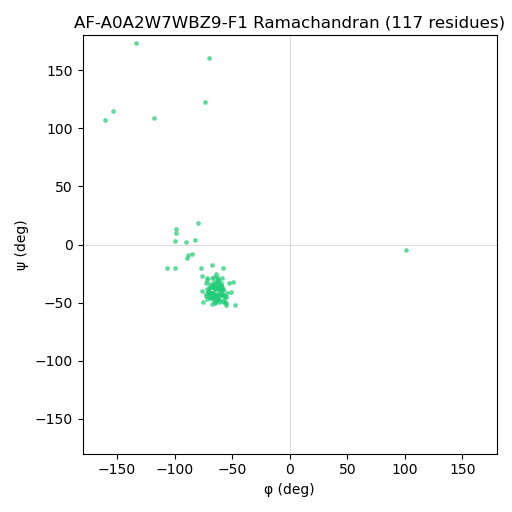ALA A CA 1
ATOM 869 C C . ALA A 1 112 ? -6.119 -7.490 -5.673 1.00 90.12 112 ALA A C 1
ATOM 871 O O . ALA A 1 112 ? -6.440 -7.507 -6.860 1.00 90.12 112 ALA A O 1
ATOM 872 N N . ILE A 1 113 ? -4.943 -6.989 -5.272 1.00 90.12 113 ILE A N 1
ATOM 873 C CA . ILE A 1 113 ? -3.917 -6.539 -6.224 1.00 90.12 113 ILE A CA 1
ATOM 874 C C . ILE A 1 113 ? -3.302 -7.716 -6.979 1.00 90.12 113 ILE A C 1
ATOM 876 O O . ILE A 1 113 ? -3.178 -7.637 -8.196 1.00 90.12 113 ILE A O 1
ATOM 880 N N . ALA A 1 114 ? -2.967 -8.809 -6.288 1.00 88.50 114 ALA A N 1
ATOM 881 C CA . ALA A 1 114 ? -2.436 -10.004 -6.943 1.00 88.50 114 ALA A CA 1
ATOM 882 C C . ALA A 1 114 ? -3.420 -10.587 -7.975 1.00 88.50 114 ALA A C 1
ATOM 884 O O . ALA A 1 114 ? -3.007 -11.028 -9.044 1.00 88.50 114 ALA A O 1
ATOM 885 N N . GLU A 1 115 ? -4.721 -10.566 -7.677 1.00 84.88 115 GLU A N 1
ATOM 886 C CA . GLU A 1 115 ? -5.772 -11.002 -8.605 1.00 84.88 115 GLU A CA 1
ATOM 887 C C . GLU A 1 115 ? -5.948 -10.037 -9.785 1.00 84.88 115 GLU A C 1
ATOM 889 O O . GLU A 1 115 ? -6.150 -10.482 -10.909 1.00 84.88 115 GLU A O 1
ATOM 894 N N . ALA A 1 116 ? -5.832 -8.724 -9.559 1.00 78.56 116 ALA A N 1
ATOM 895 C CA . ALA A 1 116 ? -5.982 -7.711 -10.609 1.00 78.56 116 ALA A CA 1
ATOM 896 C C . ALA A 1 116 ? -4.861 -7.730 -11.669 1.00 78.56 116 ALA A C 1
ATOM 898 O O . ALA A 1 116 ? -5.023 -7.132 -12.745 1.00 78.56 116 ALA A O 1
ATOM 899 N N . ASP A 1 117 ? -3.737 -8.367 -11.341 1.00 69.12 117 ASP A N 1
ATOM 900 C CA . ASP A 1 117 ? -2.547 -8.487 -12.186 1.00 69.12 117 ASP A CA 1
ATOM 901 C C . ASP A 1 117 ? -2.355 -9.890 -12.783 1.00 69.12 117 ASP A C 1
ATOM 903 O O . ASP A 1 117 ? -1.682 -10.063 -13.794 1.00 69.12 117 ASP A O 1
ATOM 907 N N . GLY A 1 118 ? -2.982 -10.904 -12.177 1.00 56.06 118 GLY A N 1
ATOM 908 C CA . GLY A 1 118 ? -2.940 -12.297 -12.627 1.00 56.06 118 GLY A CA 1
ATOM 909 C C . GLY A 1 118 ? -3.919 -12.666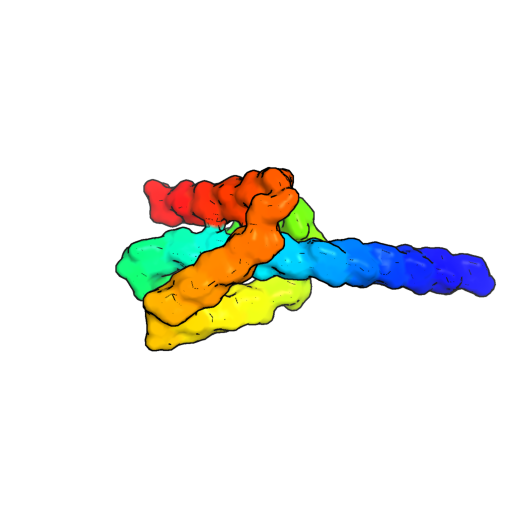 -13.751 1.00 56.06 118 GLY A C 1
ATOM 910 O O . GLY A 1 118 ? -3.977 -13.847 -14.106 1.00 56.06 118 GLY A O 1
ATOM 911 N N . GLU A 1 119 ? -4.681 -11.704 -14.290 1.00 45.09 119 GLU A N 1
ATOM 912 C CA . GLU A 1 119 ? -5.593 -11.863 -15.444 1.00 45.09 119 GLU A CA 1
ATOM 913 C C . GLU A 1 119 ? -5.073 -11.212 -16.734 1.00 45.09 119 GLU A C 1
ATOM 915 O O . GLU A 1 119 ? -4.737 -10.003 -16.717 1.00 45.09 119 GLU A O 1
#

Sequence (119 aa):
MFGIFKKKTRRAAAEIKKFEKRDLAQAVINAAYLVAYADGECEASEKAKIEQVLRNQPALSAFTSEINAISATIIGQLDTNFKIGRRAALREIEDVKHDTREAEDVLDVAVAIAEADGE

Radius of gyration: 15.76 Å; Cα contacts (8 Å, |Δi|>4): 109; chains: 1; bounding box: 41×42×34 Å